Protein AF-A0A370GLG6-F1 (afdb_monomer_lite)

Organism: NCBI:txid254246

Foldseek 3Di:
DKKWKWKDFPPGDIGTDDIDPDPVVVVVVVLVVLVVCVVVVGWMKMFIDDPRHTDDIDGNPPNDPPDDDDPDDDDDDDDDDDDDDDDDDDDDPDDDDPPDDDPVDDPPDDDDDDDDD

Sequence (117 aa):
MKYAITKQYTRGPEASCAEFDDLNAARAYINEKLAEDFSLNIKITYRIYRTGEMVEQFNPGNPMTSSSGSQNEAGDSQGKEQTASFRPTPFNTTPRPPGTPPKWIIDQEEDEKGKNK

Secondary structure (DSSP, 8-state):
--EEEEEEETTSPEEEEEEES-HHHHHHHHHHHHHHHHHTT--EEEEEEETTEEEEEE-TT--------------------------PPPP--PPPPTT---TT-------------

Radius of gyration: 29.3 Å; chains: 1; bounding box: 37×58×82 Å

Structure (mmCIF, N/CA/C/O backbone):
data_AF-A0A370GLG6-F1
#
_entry.id   AF-A0A370GLG6-F1
#
loop_
_atom_site.group_PDB
_atom_site.id
_atom_site.type_symbol
_atom_site.label_atom_id
_atom_site.label_alt_id
_atom_site.label_comp_id
_atom_site.label_asym_id
_atom_site.label_entity_id
_atom_site.label_seq_id
_atom_site.pdbx_PDB_ins_code
_atom_site.Cartn_x
_atom_site.Cartn_y
_atom_site.Cartn_z
_atom_site.occupancy
_atom_site.B_iso_or_equiv
_atom_site.auth_seq_id
_atom_site.auth_comp_id
_atom_site.auth_asym_id
_atom_site.auth_atom_id
_atom_site.pdbx_PDB_model_num
ATOM 1 N N . MET A 1 1 ? 11.752 -5.685 -17.490 1.00 75.81 1 MET A N 1
ATOM 2 C CA . MET A 1 1 ? 11.896 -6.201 -16.105 1.00 75.81 1 MET A CA 1
ATOM 3 C C . MET A 1 1 ? 10.596 -5.897 -15.407 1.00 75.81 1 MET A C 1
ATOM 5 O O . MET A 1 1 ? 10.074 -4.827 -15.658 1.00 75.81 1 MET A O 1
ATOM 9 N N . LYS A 1 2 ? 10.065 -6.804 -14.588 1.00 88.12 2 LYS A N 1
ATOM 10 C CA . LYS A 1 2 ? 8.734 -6.610 -14.008 1.00 88.12 2 LYS A CA 1
ATOM 11 C C . LYS A 1 2 ? 8.807 -5.984 -12.621 1.00 88.12 2 LYS A C 1
ATOM 13 O O . LYS A 1 2 ? 9.624 -6.395 -11.794 1.00 88.12 2 LYS A O 1
ATOM 18 N N . TYR A 1 3 ? 7.936 -5.015 -12.397 1.00 91.88 3 TYR A N 1
ATOM 19 C CA . TYR A 1 3 ? 7.688 -4.343 -11.135 1.00 91.88 3 TYR A CA 1
ATOM 20 C C . TYR A 1 3 ? 6.319 -4.780 -10.631 1.00 91.88 3 TYR A C 1
ATOM 22 O O . TYR A 1 3 ? 5.309 -4.510 -11.277 1.00 91.88 3 TYR A O 1
ATOM 30 N N . ALA A 1 4 ? 6.287 -5.470 -9.498 1.00 93.31 4 ALA A N 1
ATOM 31 C CA . ALA A 1 4 ? 5.050 -5.885 -8.853 1.00 93.31 4 ALA A CA 1
ATOM 32 C C . ALA A 1 4 ? 4.643 -4.839 -7.818 1.00 93.31 4 ALA A C 1
ATOM 34 O O . ALA A 1 4 ? 5.461 -4.400 -7.014 1.00 93.31 4 ALA A O 1
ATOM 35 N N . ILE A 1 5 ? 3.377 -4.446 -7.831 1.00 93.62 5 ILE A N 1
ATOM 36 C CA . ILE A 1 5 ? 2.811 -3.507 -6.871 1.00 93.62 5 ILE A CA 1
ATOM 37 C C . ILE A 1 5 ? 1.936 -4.281 -5.908 1.00 93.62 5 ILE A C 1
ATOM 39 O O . ILE A 1 5 ? 1.043 -5.025 -6.325 1.00 93.62 5 ILE A O 1
ATOM 43 N N . THR A 1 6 ? 2.143 -4.051 -4.622 1.00 94.31 6 THR A N 1
ATOM 44 C CA . THR A 1 6 ? 1.266 -4.560 -3.577 1.00 94.31 6 THR A CA 1
ATOM 45 C C . THR A 1 6 ? 0.642 -3.412 -2.801 1.00 94.31 6 THR A C 1
ATOM 47 O O . THR A 1 6 ? 1.152 -2.287 -2.763 1.00 94.31 6 THR A O 1
ATOM 50 N N . LYS A 1 7 ? -0.518 -3.694 -2.217 1.00 93.25 7 LYS A N 1
ATOM 51 C CA . LYS A 1 7 ? -1.254 -2.777 -1.359 1.00 93.25 7 LYS A CA 1
ATOM 52 C C . LYS A 1 7 ? -1.526 -3.440 -0.022 1.00 93.25 7 LYS A C 1
ATOM 54 O O . LYS A 1 7 ? -1.889 -4.615 0.043 1.00 93.25 7 LYS A O 1
ATOM 59 N N . GLN A 1 8 ? -1.381 -2.666 1.041 1.00 92.62 8 GLN A N 1
ATOM 60 C CA . GLN A 1 8 ? -1.650 -3.104 2.398 1.00 92.62 8 GLN A CA 1
ATOM 61 C C . GLN A 1 8 ? -2.552 -2.088 3.095 1.00 92.62 8 GLN A C 1
ATOM 63 O O . GLN A 1 8 ? -2.217 -0.911 3.227 1.00 92.62 8 GLN A O 1
ATOM 68 N N . TYR A 1 9 ? -3.703 -2.558 3.569 1.00 89.69 9 TYR A N 1
ATOM 69 C CA . TYR A 1 9 ? -4.571 -1.788 4.457 1.00 89.69 9 TYR A CA 1
ATOM 70 C C . TYR A 1 9 ? -4.004 -1.810 5.882 1.00 89.69 9 TYR A C 1
ATOM 72 O O . TYR A 1 9 ? -3.345 -2.772 6.268 1.00 89.69 9 TYR A O 1
ATOM 80 N N . THR A 1 10 ? -4.319 -0.805 6.705 1.00 83.25 10 THR A N 1
ATOM 81 C CA . THR A 1 10 ? -3.793 -0.658 8.088 1.00 83.25 10 THR A CA 1
ATOM 82 C C . THR A 1 10 ? -3.871 -1.902 8.981 1.00 83.25 10 THR A C 1
ATOM 84 O O . THR A 1 10 ? -3.080 -2.029 9.912 1.00 83.25 10 THR A O 1
ATOM 87 N N . ARG A 1 11 ? -4.815 -2.815 8.733 1.00 80.44 11 ARG A N 1
ATOM 88 C CA . ARG A 1 11 ? -4.941 -4.100 9.444 1.00 80.44 11 ARG A CA 1
ATOM 89 C C . ARG A 1 11 ? -5.144 -5.291 8.501 1.00 80.44 11 ARG A C 1
ATOM 91 O O . ARG A 1 11 ? -5.670 -6.317 8.920 1.00 80.44 11 ARG A O 1
ATOM 98 N N . GLY A 1 12 ? -4.797 -5.130 7.226 1.00 84.81 12 GLY A N 1
ATOM 99 C CA . GLY A 1 12 ? -5.024 -6.133 6.190 1.00 84.81 12 GLY A CA 1
ATOM 100 C C . GLY A 1 12 ? -3.757 -6.902 5.813 1.00 84.81 12 GLY A C 1
ATOM 101 O O . GLY A 1 12 ? -2.646 -6.396 6.014 1.00 84.81 12 GLY A O 1
ATOM 102 N N . PRO A 1 13 ? -3.914 -8.106 5.234 1.00 88.06 13 PRO A N 1
ATOM 103 C CA . PRO A 1 13 ? -2.814 -8.768 4.552 1.00 88.06 13 PRO A CA 1
ATOM 104 C C . PRO A 1 13 ? -2.347 -7.916 3.367 1.00 88.06 13 PRO A C 1
ATOM 106 O O . PRO A 1 13 ? -3.113 -7.135 2.793 1.00 88.06 13 PRO A O 1
ATOM 109 N N . GLU A 1 14 ? -1.080 -8.072 3.009 1.00 89.56 14 GLU A N 1
ATOM 110 C CA . GLU A 1 14 ? -0.548 -7.495 1.783 1.00 89.56 14 GLU A CA 1
ATOM 111 C C . GLU A 1 14 ? -1.137 -8.235 0.575 1.00 89.56 14 GLU A C 1
ATOM 113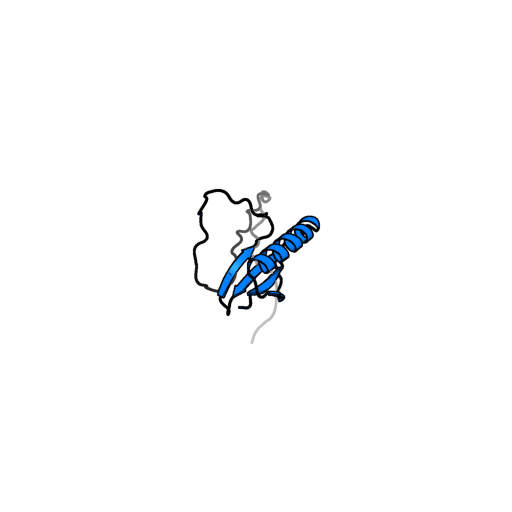 O O . GLU A 1 14 ? -1.091 -9.463 0.504 1.00 89.56 14 GLU A O 1
ATOM 118 N N . ALA A 1 15 ? -1.722 -7.484 -0.357 1.00 91.75 15 ALA A N 1
ATOM 119 C CA . ALA A 1 15 ? -2.339 -8.019 -1.562 1.00 91.75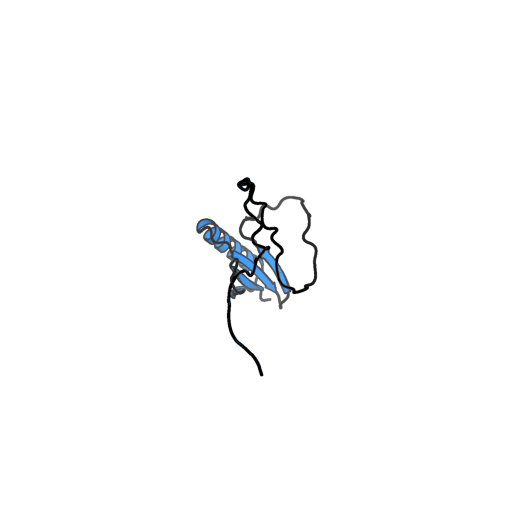 15 ALA A CA 1
ATOM 120 C C . ALA A 1 15 ? -1.628 -7.481 -2.804 1.00 91.75 15 ALA A C 1
ATOM 122 O O . ALA A 1 15 ? -1.402 -6.274 -2.921 1.00 91.75 15 ALA A O 1
ATOM 123 N N . SER A 1 16 ? -1.317 -8.359 -3.757 1.00 91.75 16 SER A N 1
ATOM 124 C CA . SER A 1 16 ? -0.854 -7.938 -5.078 1.00 91.75 16 SER A CA 1
ATOM 125 C C . SER A 1 16 ? -1.956 -7.159 -5.795 1.00 91.75 16 SER A C 1
ATOM 127 O O . SER A 1 16 ? -3.136 -7.508 -5.746 1.00 91.75 16 SER A O 1
ATOM 129 N N . CYS A 1 17 ? -1.571 -6.050 -6.418 1.00 89.69 17 CYS A N 1
ATOM 130 C CA . CYS A 1 17 ? -2.495 -5.133 -7.071 1.00 89.69 17 CYS A CA 1
ATOM 131 C C . CYS A 1 17 ? -2.309 -5.129 -8.588 1.00 89.69 17 CYS A C 1
ATOM 133 O O . CYS A 1 17 ? -3.290 -5.246 -9.315 1.00 89.69 17 CYS A O 1
ATOM 135 N N . ALA A 1 18 ? -1.074 -4.952 -9.059 1.00 92.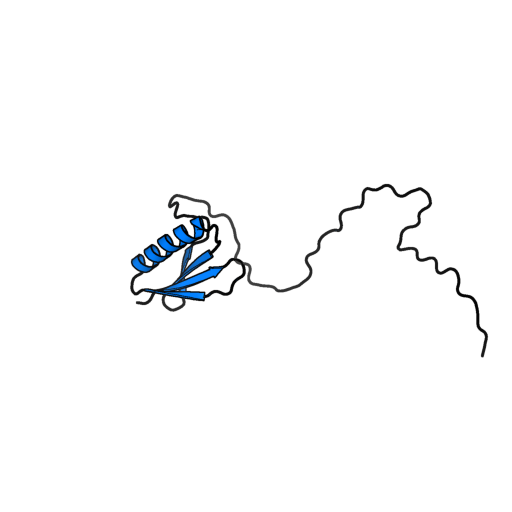00 18 ALA A N 1
ATOM 136 C CA . ALA A 1 18 ? -0.763 -4.802 -10.478 1.00 92.00 18 ALA A CA 1
ATOM 137 C C . ALA A 1 18 ? 0.718 -5.099 -10.753 1.00 92.00 18 ALA A C 1
ATOM 139 O O . ALA A 1 18 ? 1.542 -5.051 -9.840 1.00 92.00 18 ALA A O 1
ATOM 140 N N . GLU A 1 19 ? 1.056 -5.366 -12.012 1.00 93.25 19 GLU A N 1
ATOM 141 C CA . GLU A 1 19 ? 2.432 -5.535 -12.484 1.00 93.25 19 GLU A CA 1
ATOM 142 C C . GLU A 1 19 ? 2.700 -4.608 -13.671 1.00 93.25 19 GLU A C 1
ATOM 144 O O . GLU A 1 1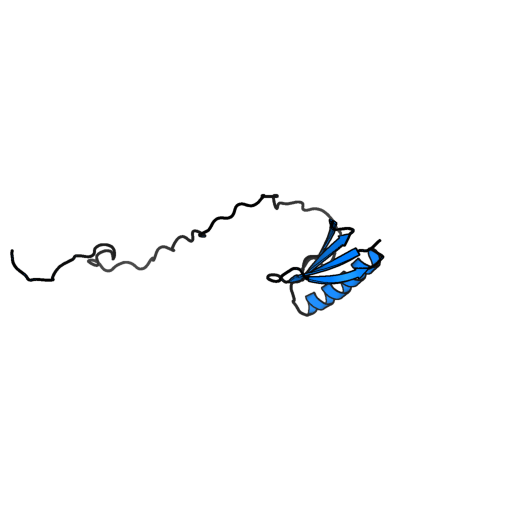9 ? 1.841 -4.439 -14.535 1.00 93.25 19 GLU A O 1
ATOM 149 N N . PHE A 1 20 ? 3.900 -4.033 -13.725 1.00 93.00 20 PHE A N 1
ATOM 150 C CA . PHE A 1 20 ? 4.326 -3.112 -14.779 1.00 93.00 20 PHE A CA 1
ATOM 151 C C . PHE A 1 20 ? 5.720 -3.471 -15.288 1.00 93.00 20 PHE A C 1
ATOM 153 O O . PHE A 1 20 ? 6.558 -3.961 -14.535 1.00 93.00 20 PHE A O 1
ATOM 160 N N . ASP A 1 21 ? 6.001 -3.182 -16.557 1.00 92.75 21 ASP A N 1
ATOM 161 C CA . ASP A 1 21 ? 7.337 -3.372 -17.142 1.00 92.75 21 ASP A CA 1
ATOM 162 C C . ASP A 1 21 ? 8.276 -2.175 -16.917 1.00 92.75 21 ASP A C 1
ATOM 164 O O . ASP A 1 21 ? 9.488 -2.284 -17.124 1.00 92.75 21 ASP A O 1
ATOM 168 N N . ASP A 1 22 ? 7.719 -1.043 -16.478 1.00 92.75 22 ASP A N 1
ATOM 169 C CA . ASP A 1 22 ? 8.430 0.205 -16.220 1.00 92.75 22 ASP A CA 1
ATOM 170 C C . ASP A 1 22 ? 8.099 0.763 -14.828 1.00 92.75 22 ASP A C 1
ATOM 172 O O . ASP A 1 22 ? 6.952 0.751 -14.371 1.00 92.75 22 ASP A O 1
ATOM 176 N N . LEU A 1 23 ? 9.126 1.288 -14.163 1.00 90.50 23 LEU A N 1
ATOM 177 C CA . LEU A 1 23 ? 9.033 1.866 -12.828 1.00 90.50 23 LEU A CA 1
ATOM 178 C C . LEU A 1 23 ? 8.261 3.186 -12.849 1.00 90.50 23 LEU A C 1
ATOM 180 O O . LEU A 1 23 ? 7.508 3.471 -11.918 1.00 90.50 23 LEU A O 1
ATOM 184 N N . ASN A 1 24 ? 8.418 3.989 -13.905 1.00 91.81 24 ASN A N 1
ATOM 185 C CA . ASN A 1 24 ? 7.711 5.263 -14.003 1.00 91.81 24 ASN A CA 1
ATOM 186 C C . ASN A 1 24 ? 6.200 5.049 -14.177 1.00 91.81 24 ASN A C 1
ATOM 188 O O . ASN A 1 24 ? 5.405 5.707 -13.507 1.00 91.81 24 ASN A O 1
ATOM 192 N N . ALA A 1 25 ? 5.809 4.068 -14.996 1.00 91.81 25 ALA A N 1
ATOM 193 C CA . ALA A 1 25 ? 4.414 3.644 -15.116 1.00 91.81 25 ALA A CA 1
ATOM 194 C C . ALA A 1 25 ? 3.838 3.157 -13.771 1.00 91.81 25 ALA A C 1
ATOM 196 O O . ALA A 1 25 ? 2.750 3.581 -13.380 1.00 91.81 25 ALA A O 1
ATOM 197 N N . ALA A 1 26 ? 4.593 2.342 -13.022 1.00 91.88 26 ALA A N 1
ATOM 198 C CA . ALA A 1 26 ? 4.185 1.875 -11.695 1.00 91.88 26 ALA A CA 1
ATOM 199 C C . ALA A 1 26 ? 3.981 3.031 -10.696 1.00 91.88 26 ALA A C 1
ATOM 201 O O . ALA A 1 26 ? 2.993 3.054 -9.960 1.00 91.88 26 ALA A O 1
ATOM 202 N N . ARG A 1 27 ? 4.887 4.017 -10.692 1.00 92.56 27 ARG A N 1
ATOM 203 C CA . ARG A 1 27 ? 4.773 5.219 -9.850 1.00 92.56 27 ARG A CA 1
ATOM 204 C C . ARG A 1 27 ? 3.557 6.063 -10.203 1.00 92.56 27 ARG A C 1
ATOM 206 O O . ARG A 1 27 ? 2.838 6.486 -9.303 1.00 92.56 27 ARG A O 1
ATOM 213 N N . ALA A 1 28 ? 3.327 6.305 -11.494 1.00 92.62 28 ALA A N 1
ATOM 214 C CA . ALA A 1 28 ? 2.172 7.068 -11.959 1.00 92.62 28 ALA A CA 1
ATOM 215 C C . ALA A 1 28 ? 0.859 6.414 -11.502 1.00 92.62 28 ALA A C 1
ATOM 217 O O . ALA A 1 28 ? 0.002 7.096 -10.945 1.00 92.62 28 ALA A O 1
ATOM 218 N N . TYR A 1 29 ? 0.762 5.087 -11.636 1.00 93.12 29 TYR A N 1
ATOM 219 C CA . TYR A 1 29 ? -0.387 4.313 -11.168 1.00 93.12 29 TYR A CA 1
ATOM 220 C C . TYR A 1 29 ? -0.615 4.439 -9.653 1.00 93.12 29 TYR A C 1
ATOM 222 O O . TYR A 1 29 ? -1.740 4.675 -9.211 1.00 93.12 29 TYR A O 1
ATOM 230 N N . ILE A 1 30 ? 0.443 4.314 -8.841 1.00 92.69 30 ILE A N 1
ATOM 231 C CA . ILE A 1 30 ? 0.321 4.462 -7.382 1.00 92.69 30 ILE A CA 1
ATOM 232 C C . ILE A 1 30 ? -0.111 5.878 -7.017 1.00 92.69 30 ILE A C 1
ATOM 234 O O . ILE A 1 30 ? -0.979 6.028 -6.168 1.00 92.69 30 ILE A O 1
ATOM 238 N N . ASN A 1 31 ? 0.453 6.908 -7.649 1.00 91.06 31 ASN A N 1
ATOM 239 C CA . ASN A 1 31 ? 0.094 8.296 -7.357 1.00 91.06 31 ASN A CA 1
ATOM 240 C C . ASN A 1 31 ? -1.384 8.586 -7.647 1.00 91.06 31 ASN A C 1
ATOM 242 O O . ASN A 1 31 ? -2.044 9.237 -6.838 1.00 91.06 31 ASN A O 1
ATOM 246 N N . GLU A 1 32 ? -1.914 8.070 -8.757 1.00 91.94 32 GLU A N 1
ATOM 247 C CA . GLU A 1 32 ? -3.338 8.174 -9.090 1.00 91.94 32 GLU A CA 1
ATOM 248 C C . GLU A 1 32 ? -4.205 7.482 -8.028 1.00 91.94 32 GLU A C 1
ATOM 250 O O . GLU A 1 32 ? -5.110 8.096 -7.459 1.00 91.94 32 GLU A O 1
ATOM 255 N N . LYS A 1 33 ? -3.872 6.234 -7.674 1.00 91.50 33 LYS A N 1
ATOM 256 C CA . LYS A 1 33 ? -4.632 5.467 -6.676 1.00 91.50 33 LYS A CA 1
ATOM 257 C C . LYS A 1 33 ? -4.544 6.054 -5.275 1.00 91.50 33 LYS A C 1
ATOM 259 O O . LYS A 1 33 ? -5.543 6.104 -4.568 1.00 91.50 33 LYS A O 1
ATOM 264 N N . LEU A 1 34 ? -3.380 6.558 -4.885 1.00 89.69 34 LEU A N 1
ATOM 265 C CA . LEU A 1 34 ? -3.176 7.189 -3.586 1.00 89.69 34 LEU A CA 1
ATOM 266 C C . LEU A 1 34 ? -3.988 8.489 -3.482 1.00 89.69 34 LEU A C 1
ATOM 268 O O . LEU A 1 34 ? -4.561 8.753 -2.429 1.00 89.69 34 LEU A O 1
ATOM 272 N N . ALA A 1 35 ? -4.107 9.265 -4.566 1.00 88.94 35 ALA A N 1
ATOM 273 C CA . ALA A 1 35 ? -4.967 10.450 -4.604 1.00 88.94 35 ALA A CA 1
ATOM 274 C C . ALA A 1 35 ? -6.465 10.101 -4.485 1.00 88.94 35 ALA A C 1
ATOM 276 O O . ALA A 1 35 ? -7.200 10.768 -3.744 1.00 88.94 35 ALA A O 1
ATOM 277 N N . GLU A 1 36 ? -6.916 9.039 -5.161 1.00 90.62 36 GLU A N 1
ATOM 278 C CA . GLU A 1 36 ? -8.279 8.505 -5.013 1.00 90.62 36 GLU A CA 1
ATOM 279 C C . GLU A 1 36 ? -8.542 8.043 -3.570 1.00 90.62 36 GLU A C 1
ATOM 281 O O . GLU A 1 36 ? -9.512 8.467 -2.939 1.00 90.62 36 GLU A O 1
ATOM 286 N N . ASP A 1 37 ? -7.645 7.232 -3.010 1.00 90.31 37 ASP A N 1
ATOM 287 C CA . ASP A 1 37 ? -7.778 6.678 -1.661 1.00 90.31 37 ASP A CA 1
ATOM 288 C C . ASP A 1 37 ? -7.720 7.763 -0.581 1.00 90.31 37 ASP A C 1
ATOM 290 O O . ASP A 1 37 ? -8.462 7.703 0.403 1.00 90.31 37 ASP A O 1
ATOM 294 N N . PHE A 1 38 ? -6.883 8.787 -0.773 1.00 87.75 38 PHE A N 1
ATOM 295 C CA . PHE A 1 38 ? -6.830 9.953 0.105 1.00 87.75 38 PHE A CA 1
ATOM 296 C C . PHE A 1 38 ? -8.162 10.708 0.105 1.00 87.75 38 PHE A C 1
ATOM 298 O O . PHE A 1 38 ? -8.655 11.080 1.170 1.00 87.75 38 PHE A O 1
ATOM 305 N N . SER A 1 39 ? -8.785 10.863 -1.068 1.00 88.31 39 SER A N 1
ATOM 306 C CA . SER A 1 39 ? -10.113 11.481 -1.198 1.00 88.31 39 SER A CA 1
ATOM 307 C C . SER A 1 39 ? -11.198 10.671 -0.480 1.00 88.31 39 SER A C 1
ATOM 309 O O . SER A 1 39 ? -12.137 11.240 0.076 1.00 88.31 39 SER A O 1
ATOM 311 N N . LEU A 1 40 ? -11.044 9.346 -0.434 1.00 89.69 40 LEU A N 1
ATOM 312 C CA . LEU A 1 40 ? -11.919 8.429 0.302 1.00 89.69 40 LEU A CA 1
ATOM 313 C C . LEU A 1 40 ? -11.527 8.266 1.784 1.00 89.69 40 LEU A C 1
ATOM 315 O O . LEU A 1 40 ? -12.176 7.516 2.515 1.00 89.69 40 LEU A O 1
ATOM 319 N N . ASN A 1 41 ? -10.482 8.964 2.241 1.00 87.19 41 ASN A N 1
ATOM 320 C CA . ASN A 1 41 ? -9.915 8.872 3.587 1.00 87.19 41 ASN A CA 1
ATOM 321 C C . ASN A 1 41 ? -9.504 7.435 3.983 1.00 87.19 41 ASN A C 1
ATOM 323 O O . ASN A 1 41 ? -9.558 7.042 5.155 1.00 87.19 41 ASN A O 1
ATOM 327 N N . ILE A 1 42 ? -9.096 6.633 2.994 1.00 88.06 42 ILE A N 1
ATOM 328 C CA . ILE A 1 42 ? -8.660 5.249 3.169 1.00 88.06 42 ILE A CA 1
ATOM 329 C C . ILE A 1 42 ? -7.143 5.232 3.360 1.00 88.06 42 ILE A C 1
ATOM 331 O O . ILE A 1 42 ? -6.369 5.726 2.545 1.00 88.06 42 ILE A O 1
ATOM 335 N N . LYS A 1 43 ? -6.694 4.621 4.457 1.00 89.19 43 LYS A N 1
ATOM 336 C CA . LYS A 1 43 ? -5.267 4.473 4.761 1.00 89.19 43 LYS A CA 1
ATOM 337 C C . LYS A 1 43 ? -4.726 3.185 4.145 1.00 89.19 43 LYS A C 1
ATOM 339 O O . LYS A 1 43 ? -4.863 2.113 4.745 1.00 89.19 43 LYS A O 1
ATOM 344 N N . ILE A 1 44 ? -4.113 3.310 2.970 1.00 90.50 44 ILE A N 1
ATOM 345 C CA . ILE A 1 44 ? -3.426 2.225 2.260 1.00 90.50 44 ILE A CA 1
ATOM 346 C C . ILE A 1 44 ? -1.950 2.578 2.087 1.00 90.50 44 ILE A C 1
ATOM 348 O O . ILE A 1 44 ? -1.608 3.700 1.721 1.00 90.50 44 ILE A O 1
ATOM 352 N N . THR A 1 45 ? -1.089 1.596 2.335 1.00 91.56 45 THR A N 1
ATOM 353 C CA . THR A 1 45 ? 0.332 1.641 1.991 1.00 91.56 45 THR A CA 1
ATOM 354 C C . THR A 1 45 ? 0.544 0.865 0.698 1.00 91.56 45 THR A C 1
ATOM 356 O O . THR A 1 45 ? 0.162 -0.304 0.611 1.00 91.56 45 THR A O 1
ATOM 359 N N . TYR A 1 46 ? 1.167 1.499 -0.291 1.00 93.31 46 TYR A N 1
ATOM 360 C CA . TYR A 1 46 ? 1.561 0.858 -1.545 1.00 93.31 46 TYR A CA 1
ATOM 361 C C . TYR A 1 46 ? 3.058 0.544 -1.522 1.00 93.31 46 TYR A C 1
ATOM 363 O O . TYR A 1 46 ? 3.853 1.347 -1.029 1.00 93.31 46 TYR A O 1
ATOM 371 N N . ARG A 1 47 ? 3.457 -0.611 -2.057 1.00 93.44 47 ARG A N 1
ATOM 372 C CA . ARG A 1 47 ? 4.866 -1.018 -2.186 1.00 93.44 47 ARG A CA 1
ATOM 373 C C . ARG A 1 47 ? 5.151 -1.491 -3.604 1.00 93.44 47 ARG A C 1
ATOM 375 O O . ARG A 1 47 ? 4.328 -2.179 -4.203 1.00 93.44 47 ARG A O 1
ATOM 382 N N . ILE A 1 48 ? 6.318 -1.129 -4.128 1.00 94.50 48 ILE A N 1
ATOM 383 C CA . ILE A 1 48 ? 6.838 -1.619 -5.407 1.00 94.50 48 ILE A CA 1
ATOM 384 C C . ILE A 1 48 ? 7.937 -2.638 -5.119 1.00 94.50 48 ILE A C 1
ATOM 386 O O . ILE A 1 48 ? 8.896 -2.331 -4.412 1.00 94.50 48 ILE A O 1
ATOM 390 N N . TYR A 1 49 ? 7.835 -3.811 -5.730 1.00 93.56 49 TYR A N 1
ATOM 391 C CA . TYR A 1 49 ? 8.830 -4.874 -5.694 1.00 93.56 49 TYR A CA 1
ATOM 392 C C . TYR A 1 49 ? 9.432 -5.104 -7.077 1.00 93.56 49 TYR A C 1
ATOM 394 O O . TYR A 1 49 ? 8.727 -5.096 -8.086 1.00 93.56 49 TYR A O 1
ATOM 402 N N . ARG A 1 50 ? 10.734 -5.377 -7.130 1.00 92.88 50 ARG A N 1
ATOM 403 C CA . ARG A 1 50 ? 11.460 -5.799 -8.334 1.00 92.88 50 ARG A CA 1
ATOM 404 C C . ARG A 1 50 ? 12.231 -7.067 -7.998 1.00 92.88 50 ARG A C 1
ATOM 406 O O . ARG A 1 50 ? 13.094 -7.047 -7.133 1.00 92.88 50 ARG A O 1
ATOM 413 N N . THR A 1 51 ? 11.914 -8.172 -8.671 1.00 88.06 51 THR A N 1
ATOM 414 C CA . THR A 1 51 ? 12.586 -9.471 -8.448 1.00 88.06 51 THR A CA 1
ATOM 415 C C . THR A 1 51 ? 12.575 -9.911 -6.969 1.00 88.06 51 THR A C 1
ATOM 417 O O . THR A 1 51 ? 13.517 -10.523 -6.485 1.00 88.06 51 THR A O 1
ATOM 420 N N . GLY A 1 52 ? 11.508 -9.585 -6.232 1.00 83.31 52 GLY A N 1
ATOM 421 C CA . GLY A 1 52 ? 11.367 -9.923 -4.810 1.00 83.31 52 GLY A CA 1
ATOM 422 C C . GLY A 1 52 ? 11.980 -8.916 -3.830 1.00 83.31 52 GLY A C 1
ATOM 423 O O . GLY A 1 52 ? 11.726 -9.024 -2.635 1.00 83.31 52 GLY A O 1
ATOM 424 N N . GLU A 1 53 ? 12.708 -7.905 -4.305 1.00 88.62 53 GLU A N 1
ATOM 425 C CA . GLU A 1 53 ? 13.231 -6.827 -3.461 1.00 88.62 53 GLU A CA 1
ATOM 426 C C . GLU A 1 53 ? 12.297 -5.615 -3.474 1.00 88.62 53 GLU A C 1
ATOM 428 O O . GLU A 1 53 ? 11.820 -5.200 -4.533 1.00 88.62 53 GLU A O 1
ATOM 433 N N . MET A 1 54 ? 12.033 -5.035 -2.299 1.00 90.50 54 MET A N 1
ATOM 434 C CA . MET A 1 54 ? 11.256 -3.800 -2.187 1.00 90.50 54 MET A CA 1
ATOM 435 C C . MET A 1 54 ? 12.087 -2.628 -2.711 1.00 90.50 54 MET A C 1
ATOM 437 O O . MET A 1 54 ? 13.154 -2.325 -2.184 1.00 90.50 54 MET A O 1
ATOM 441 N N . VAL A 1 55 ? 11.573 -1.955 -3.735 1.00 91.50 55 VAL A N 1
ATOM 442 C CA . VAL A 1 55 ? 12.207 -0.786 -4.351 1.00 91.50 55 VAL A CA 1
ATOM 443 C C . VAL A 1 55 ? 11.744 0.497 -3.674 1.00 91.50 55 VAL A C 1
ATOM 445 O O . VAL A 1 55 ? 12.553 1.376 -3.393 1.00 91.50 55 VAL A O 1
ATOM 448 N N . GLU A 1 56 ? 10.437 0.624 -3.434 1.00 89.50 56 GLU A N 1
ATOM 449 C CA . GLU A 1 56 ? 9.844 1.870 -2.950 1.00 89.50 56 GLU A CA 1
ATOM 450 C C . GLU A 1 56 ? 8.554 1.612 -2.169 1.00 89.50 56 GLU A C 1
ATOM 452 O O . GLU A 1 56 ? 7.794 0.693 -2.486 1.00 89.50 56 GLU A O 1
ATOM 457 N N . GLN A 1 57 ? 8.304 2.442 -1.156 1.00 89.94 57 GLN A N 1
ATOM 458 C CA . GLN A 1 57 ? 7.114 2.392 -0.312 1.00 89.94 57 GLN A CA 1
ATOM 459 C C . GLN A 1 57 ? 6.442 3.766 -0.266 1.00 89.94 57 GLN A C 1
ATOM 461 O O . GLN A 1 57 ? 7.095 4.781 -0.030 1.00 89.94 57 GLN A O 1
ATOM 466 N N . PHE A 1 58 ? 5.118 3.771 -0.394 1.00 89.25 58 PHE A N 1
ATOM 467 C CA . PHE A 1 58 ? 4.267 4.955 -0.346 1.00 89.25 58 PHE A CA 1
ATOM 468 C C . PHE A 1 58 ? 3.288 4.823 0.819 1.00 89.25 58 PHE A C 1
ATOM 470 O O . PHE A 1 58 ? 2.506 3.874 0.878 1.00 89.25 58 PHE A O 1
ATOM 477 N N . ASN A 1 59 ? 3.342 5.765 1.762 1.00 84.38 59 ASN A N 1
ATOM 478 C CA . ASN A 1 59 ? 2.495 5.761 2.954 1.00 84.38 59 ASN A CA 1
ATOM 479 C C . ASN A 1 59 ? 1.310 6.728 2.811 1.00 84.38 59 ASN A C 1
ATOM 481 O O . ASN A 1 59 ? 1.459 7.797 2.211 1.00 84.38 59 ASN A O 1
ATOM 485 N N . PRO A 1 60 ? 0.157 6.405 3.423 1.00 73.50 60 PRO A N 1
ATOM 486 C CA . PRO A 1 60 ? -0.996 7.290 3.414 1.00 73.50 60 PRO A CA 1
ATOM 487 C C . PRO A 1 60 ? -0.680 8.534 4.256 1.00 73.50 60 PRO A C 1
ATOM 489 O O . PRO A 1 60 ? -0.487 8.434 5.467 1.00 73.50 60 PRO A O 1
ATOM 492 N N . GLY A 1 61 ? -0.609 9.701 3.612 1.00 65.00 61 GLY A N 1
ATOM 493 C CA . GLY A 1 61 ? -0.381 10.991 4.279 1.00 65.00 61 GLY A CA 1
ATOM 494 C C . GLY A 1 61 ? 0.930 11.702 3.939 1.00 65.00 61 GLY A C 1
ATOM 495 O O . GLY A 1 61 ? 1.132 12.812 4.418 1.00 65.00 61 GLY A O 1
ATOM 496 N N . ASN A 1 62 ? 1.786 11.126 3.092 1.00 55.19 62 ASN A N 1
ATOM 497 C CA . ASN A 1 62 ? 2.894 11.867 2.486 1.00 55.19 62 ASN A CA 1
ATOM 498 C C . ASN A 1 62 ? 2.677 11.959 0.967 1.00 55.19 62 ASN A C 1
ATOM 500 O O . ASN A 1 62 ? 3.250 11.157 0.225 1.00 55.19 62 ASN A O 1
ATOM 504 N N . PRO A 1 63 ? 1.811 12.873 0.485 1.00 51.38 63 PRO A N 1
ATOM 505 C CA . PRO A 1 63 ? 1.724 13.175 -0.936 1.00 51.38 63 PRO A CA 1
ATOM 506 C C . PRO A 1 63 ? 3.021 13.872 -1.357 1.00 51.38 63 PRO A C 1
ATOM 508 O O . PRO A 1 63 ? 3.115 15.090 -1.318 1.00 51.38 63 PRO A O 1
ATOM 511 N N . MET A 1 64 ? 4.038 13.071 -1.679 1.00 53.38 64 MET A N 1
ATOM 512 C CA . MET A 1 64 ? 5.264 13.416 -2.402 1.00 53.38 64 MET A CA 1
ATOM 513 C C . MET A 1 64 ? 5.727 14.881 -2.256 1.00 53.38 64 MET A C 1
ATOM 515 O O . MET A 1 64 ? 5.903 15.588 -3.244 1.00 53.38 64 MET A O 1
ATOM 519 N N . THR A 1 65 ? 5.959 15.357 -1.027 1.00 43.75 65 THR A N 1
ATOM 520 C CA . THR A 1 65 ? 6.707 16.603 -0.818 1.00 43.75 65 THR A CA 1
ATOM 521 C C . THR A 1 65 ? 8.189 16.260 -0.820 1.00 43.75 65 THR A C 1
ATOM 523 O O . THR A 1 65 ? 8.796 15.968 0.212 1.00 43.75 65 THR A O 1
ATOM 526 N N . SER A 1 66 ? 8.778 16.249 -2.008 1.00 51.88 66 SER A N 1
ATOM 527 C CA . SER A 1 66 ? 10.226 16.199 -2.174 1.00 51.88 66 SER A CA 1
ATOM 528 C C . SER A 1 66 ? 10.844 17.517 -1.699 1.00 51.88 66 SER A C 1
ATOM 530 O O . SER A 1 66 ? 11.001 18.431 -2.500 1.00 51.88 66 SER A O 1
ATOM 532 N N . SER A 1 67 ? 11.218 17.619 -0.420 1.00 41.19 67 SER A N 1
ATOM 533 C CA . SER A 1 67 ? 12.329 18.477 0.024 1.00 41.19 67 SER A CA 1
ATOM 534 C C . SER A 1 67 ? 12.706 18.240 1.491 1.00 41.19 67 SER A C 1
ATOM 536 O O . SER A 1 67 ? 11.926 18.516 2.397 1.00 41.19 67 SER A O 1
ATOM 538 N N . SER A 1 68 ? 13.961 17.810 1.670 1.00 42.16 68 SER A N 1
ATOM 539 C CA . SER A 1 68 ? 14.855 18.034 2.819 1.00 42.16 68 SER A CA 1
ATOM 540 C C . SER A 1 68 ? 14.446 17.539 4.215 1.00 42.16 68 SER A C 1
ATOM 542 O O . SER A 1 68 ? 13.679 18.178 4.920 1.00 42.16 68 SER A O 1
ATOM 544 N N . GLY A 1 69 ? 15.149 16.488 4.655 1.00 45.75 69 GLY A N 1
ATOM 545 C CA . GLY A 1 69 ? 15.749 16.412 5.990 1.00 45.75 69 GLY A CA 1
ATOM 546 C C . GLY A 1 69 ? 14.801 16.259 7.174 1.00 45.75 69 GLY A C 1
ATOM 547 O O . GLY A 1 69 ? 14.390 17.244 7.770 1.00 45.75 69 GLY A O 1
ATOM 548 N N . SER A 1 70 ? 14.580 15.017 7.598 1.00 37.06 70 SER A N 1
ATOM 549 C CA . SER A 1 70 ? 14.506 14.633 9.016 1.00 37.06 70 SER A CA 1
ATOM 550 C C . SER A 1 70 ? 14.578 13.116 9.096 1.00 37.06 70 SER A C 1
ATOM 552 O O . SER A 1 70 ? 13.582 12.403 9.156 1.00 37.06 70 SER A O 1
ATOM 554 N N . GLN A 1 71 ? 15.811 12.629 9.039 1.00 41.94 71 GLN A N 1
ATOM 555 C CA . GLN A 1 71 ? 16.171 11.345 9.602 1.00 41.94 71 GLN A CA 1
ATOM 556 C C . GLN A 1 71 ? 15.991 11.487 11.115 1.00 41.94 71 GLN A C 1
ATOM 558 O O . GLN A 1 71 ? 16.824 12.099 11.768 1.00 41.94 71 GLN A O 1
ATOM 563 N N . ASN A 1 72 ? 14.874 10.995 11.645 1.00 43.06 72 ASN A N 1
ATOM 564 C CA . ASN A 1 72 ? 14.765 10.632 13.049 1.00 43.06 72 ASN A CA 1
ATOM 565 C C . ASN A 1 72 ? 13.926 9.357 13.165 1.00 43.06 72 ASN A C 1
ATOM 567 O O . ASN A 1 72 ? 12.712 9.359 12.998 1.00 43.06 72 ASN A O 1
ATOM 571 N N . GLU A 1 73 ? 14.678 8.286 13.409 1.00 46.53 73 GLU A N 1
ATOM 572 C CA . GLU A 1 73 ? 14.361 7.181 14.309 1.00 46.53 73 GLU A CA 1
ATOM 573 C C . GLU A 1 73 ? 13.121 6.330 14.010 1.00 46.53 73 GLU A C 1
ATOM 575 O O . GLU A 1 73 ? 12.008 6.596 14.448 1.00 46.53 73 GLU A O 1
ATOM 580 N N . ALA A 1 74 ? 13.376 5.165 13.420 1.00 39.28 74 ALA A N 1
ATOM 581 C CA . ALA A 1 74 ? 12.799 3.936 13.947 1.00 39.28 74 ALA A CA 1
ATOM 582 C C . ALA A 1 74 ? 13.844 2.836 13.778 1.00 39.28 74 ALA A C 1
ATOM 584 O O . ALA A 1 74 ? 14.123 2.385 12.668 1.00 39.28 74 ALA A O 1
ATOM 585 N N . GLY A 1 75 ? 14.488 2.501 14.895 1.00 37.78 75 GLY A N 1
ATOM 586 C CA . GLY A 1 75 ? 15.486 1.454 14.970 1.00 37.78 75 GLY A CA 1
ATOM 587 C C . GLY A 1 75 ? 14.922 0.133 14.469 1.00 37.78 75 GLY A C 1
ATOM 588 O O . GLY A 1 75 ? 13.861 -0.319 14.901 1.00 37.78 75 GLY A O 1
ATOM 589 N N . ASP A 1 76 ? 15.691 -0.484 13.584 1.00 38.56 76 ASP A N 1
ATOM 590 C CA . ASP A 1 76 ? 15.689 -1.920 13.384 1.00 38.56 76 ASP A CA 1
ATOM 591 C C . ASP A 1 76 ? 15.791 -2.591 14.762 1.00 38.56 76 ASP A C 1
ATOM 593 O O . ASP A 1 76 ? 16.796 -2.490 15.465 1.00 38.56 76 ASP A O 1
ATOM 597 N N . SER A 1 77 ? 14.688 -3.181 15.210 1.00 49.38 77 SER A N 1
ATOM 598 C CA . SER A 1 77 ? 14.668 -4.056 16.378 1.00 49.38 77 SER A CA 1
ATOM 599 C C . SER A 1 77 ? 13.973 -5.342 15.971 1.00 49.38 77 SER A C 1
ATOM 601 O O . SER A 1 77 ? 12.765 -5.535 16.101 1.00 49.38 77 SER A O 1
ATOM 603 N N . GLN A 1 78 ? 14.818 -6.196 15.406 1.00 45.22 78 GLN A N 1
ATOM 604 C CA . GLN A 1 78 ? 14.739 -7.644 15.363 1.00 45.22 78 GLN A CA 1
ATOM 605 C C . GLN A 1 78 ? 13.844 -8.211 16.480 1.00 45.22 78 GLN A C 1
ATOM 607 O O . GLN A 1 78 ? 14.024 -7.925 17.666 1.00 45.22 78 GLN A O 1
ATOM 612 N N . GLY A 1 79 ? 12.850 -8.994 16.065 1.00 53.66 79 GLY A N 1
ATOM 613 C CA . GLY A 1 79 ? 11.728 -9.403 16.895 1.00 53.66 79 GLY A CA 1
ATOM 614 C C . GLY A 1 79 ? 12.097 -10.097 18.206 1.00 53.66 79 GLY A C 1
ATOM 615 O O . GLY A 1 79 ? 13.002 -10.929 18.273 1.00 53.66 79 GLY A O 1
ATOM 616 N N . LYS A 1 80 ? 11.287 -9.813 19.227 1.00 43.97 80 LYS A N 1
ATOM 617 C CA . LYS A 1 80 ? 10.951 -10.761 20.288 1.00 43.97 80 LYS A CA 1
ATOM 618 C C . LYS A 1 80 ? 9.466 -10.650 20.602 1.00 43.97 80 LYS A C 1
ATOM 620 O O . LYS A 1 80 ? 8.973 -9.610 21.027 1.00 43.97 80 LYS A O 1
ATOM 625 N N . GLU A 1 81 ? 8.764 -11.747 20.371 1.00 57.78 81 GLU A N 1
ATOM 626 C CA . GLU A 1 81 ? 7.464 -12.026 20.962 1.00 57.78 81 GLU A CA 1
ATOM 627 C C . GLU A 1 81 ? 7.598 -12.018 22.495 1.00 57.78 81 GLU A C 1
ATOM 629 O O . GLU A 1 81 ? 8.556 -12.590 23.012 1.00 57.78 81 GLU A O 1
ATOM 634 N N . GLN A 1 82 ? 6.657 -11.385 23.208 1.00 58.94 82 GLN A N 1
ATOM 635 C CA . GLN A 1 82 ? 6.001 -11.900 24.425 1.00 58.94 82 GLN A CA 1
ATOM 636 C C . GLN A 1 82 ? 5.041 -10.851 25.028 1.00 58.94 82 GLN A C 1
ATOM 638 O O . GLN A 1 82 ? 5.449 -9.811 25.525 1.00 58.94 82 GLN A O 1
ATOM 643 N N . THR A 1 83 ? 3.744 -11.159 24.916 1.00 60.47 83 THR A N 1
ATOM 644 C CA . THR A 1 83 ? 2.675 -11.129 25.940 1.00 60.47 83 THR A CA 1
ATOM 645 C C . THR A 1 83 ? 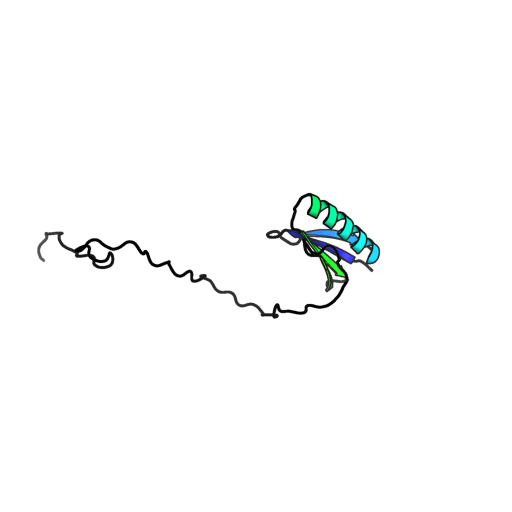2.618 -10.038 27.030 1.00 60.47 83 THR A C 1
ATOM 647 O O . THR A 1 83 ? 3.600 -9.722 27.683 1.00 60.47 83 THR A O 1
ATOM 650 N N . ALA A 1 84 ? 1.374 -9.642 27.348 1.00 63.66 84 ALA A N 1
ATOM 651 C CA . ALA A 1 84 ? 0.911 -8.840 28.491 1.00 63.66 84 ALA A CA 1
ATOM 652 C C . ALA A 1 84 ? 1.471 -7.408 28.597 1.00 63.66 84 ALA A C 1
ATOM 654 O O . ALA A 1 84 ? 2.448 -7.121 29.282 1.00 63.66 84 ALA A O 1
ATOM 655 N N . SER A 1 85 ? 0.747 -6.465 27.984 1.00 74.88 85 SER A N 1
ATOM 656 C CA . SER A 1 85 ? 0.990 -5.033 28.162 1.00 74.88 85 SER A CA 1
ATOM 657 C C . SER A 1 85 ? 0.575 -4.603 29.575 1.00 74.88 85 SER A C 1
ATOM 659 O O . SER A 1 85 ? -0.611 -4.604 29.910 1.00 74.88 85 SER A O 1
ATOM 661 N N . PHE A 1 86 ? 1.550 -4.219 30.399 1.00 75.50 86 PHE A N 1
ATOM 662 C CA . PHE A 1 86 ? 1.321 -3.662 31.731 1.00 75.50 86 PHE A CA 1
ATOM 663 C C . PHE A 1 86 ? 0.619 -2.305 31.616 1.00 75.50 86 PHE A C 1
ATOM 665 O O . PHE A 1 86 ? 1.153 -1.357 31.040 1.00 75.50 86 PHE A O 1
ATOM 672 N N . ARG A 1 87 ? -0.599 -2.213 32.151 1.00 77.00 87 ARG A N 1
ATOM 673 C CA . ARG A 1 87 ? -1.347 -0.958 32.264 1.00 77.00 87 ARG A CA 1
ATOM 674 C C . ARG A 1 87 ? -1.558 -0.714 33.754 1.00 77.00 87 ARG A C 1
ATOM 676 O O . ARG A 1 87 ? -2.342 -1.451 34.350 1.00 77.00 87 ARG A O 1
ATOM 683 N N . PRO A 1 88 ? -0.850 0.240 34.380 1.00 76.31 88 PRO A N 1
ATOM 684 C CA . PRO A 1 88 ? -1.046 0.503 35.795 1.00 76.31 88 PRO A CA 1
ATOM 685 C C . PRO A 1 88 ? -2.495 0.931 36.015 1.00 76.31 88 PRO A C 1
ATOM 687 O O . PRO A 1 88 ? -3.001 1.827 35.336 1.00 76.31 88 PRO A O 1
ATOM 690 N N . THR A 1 89 ? -3.177 0.263 36.942 1.00 75.56 89 THR A N 1
ATOM 691 C CA . THR A 1 89 ? -4.524 0.656 37.342 1.00 75.56 89 THR A CA 1
ATOM 692 C C . THR A 1 89 ? -4.430 2.040 37.985 1.00 75.56 89 THR A C 1
ATOM 694 O O . THR A 1 89 ? -3.687 2.194 38.957 1.00 75.56 89 THR A O 1
ATOM 697 N N . PRO A 1 90 ? -5.132 3.061 37.467 1.00 79.25 90 PRO A N 1
ATOM 698 C CA . PRO A 1 90 ? -5.112 4.381 38.077 1.00 79.25 90 PRO A CA 1
ATOM 699 C C . PRO A 1 90 ? -5.635 4.294 39.514 1.00 79.25 90 PRO A C 1
ATOM 701 O O . PRO A 1 90 ? -6.602 3.582 39.798 1.00 79.25 90 PRO A O 1
ATOM 704 N N . PHE A 1 91 ? -4.982 5.010 40.430 1.00 72.62 91 PHE A N 1
ATOM 705 C CA . PHE A 1 91 ? -5.411 5.070 41.823 1.00 72.62 91 PHE A CA 1
ATOM 706 C C . PHE A 1 91 ? -6.814 5.681 41.904 1.00 72.62 91 PHE A C 1
ATOM 708 O O . PHE A 1 91 ? -7.053 6.780 41.409 1.00 72.62 91 PHE A O 1
ATOM 715 N N . ASN A 1 92 ? -7.748 4.968 42.537 1.00 72.44 92 ASN A N 1
ATOM 716 C CA . ASN A 1 92 ? -9.062 5.520 42.841 1.00 72.44 92 ASN A CA 1
ATOM 717 C C . ASN A 1 92 ? -8.899 6.581 43.943 1.00 72.44 92 ASN A C 1
ATOM 719 O O . ASN A 1 92 ? -8.494 6.253 45.056 1.00 72.44 92 ASN A O 1
ATOM 723 N N . THR A 1 93 ? -9.187 7.842 43.619 1.00 74.31 93 THR A N 1
ATOM 724 C CA . THR A 1 93 ? -9.047 9.002 44.516 1.00 74.31 93 THR A CA 1
ATOM 725 C C . THR A 1 93 ? -10.253 9.211 45.434 1.00 74.31 93 THR A C 1
ATOM 727 O O . THR A 1 93 ? -10.270 10.162 46.213 1.00 74.31 93 THR A O 1
ATOM 730 N N . THR A 1 94 ? -11.260 8.336 45.373 1.00 78.38 94 THR A N 1
ATOM 731 C CA . THR A 1 94 ? -12.434 8.416 46.248 1.00 78.38 94 THR A CA 1
ATOM 732 C C . THR A 1 94 ? -12.019 8.089 47.687 1.00 78.38 94 THR A C 1
ATOM 734 O O . THR A 1 94 ? -11.561 6.968 47.939 1.00 78.38 94 THR A O 1
ATOM 737 N N . PRO A 1 95 ? -12.161 9.022 48.647 1.00 74.75 95 PRO A N 1
ATOM 738 C CA . PRO A 1 95 ? -11.824 8.756 50.037 1.00 74.75 95 PRO A CA 1
ATOM 739 C C . PRO A 1 95 ? -12.709 7.630 50.575 1.00 74.75 95 PRO A C 1
ATOM 741 O O . PRO A 1 95 ? -13.922 7.611 50.364 1.00 74.75 95 PRO A O 1
ATOM 744 N N . ARG A 1 96 ? -12.095 6.663 51.260 1.00 71.31 96 ARG A N 1
ATOM 745 C CA . ARG A 1 96 ? -12.846 5.583 51.903 1.00 71.31 96 ARG A CA 1
ATOM 746 C C . ARG A 1 96 ? -13.532 6.120 53.160 1.00 71.31 96 ARG A C 1
ATOM 748 O O . ARG A 1 96 ? -12.876 6.830 53.924 1.00 71.31 96 ARG A O 1
ATOM 755 N N . PRO A 1 97 ? -14.805 5.767 53.411 1.00 80.25 97 PRO A N 1
ATOM 756 C CA . PRO A 1 97 ? -15.438 6.051 54.688 1.00 80.25 97 PRO A CA 1
ATOM 757 C C . PRO A 1 97 ? -14.621 5.448 55.843 1.00 80.25 97 PRO A C 1
ATOM 759 O O . PRO A 1 97 ? -14.079 4.342 55.693 1.00 80.25 97 PRO A O 1
ATOM 762 N N . PRO A 1 98 ? -14.524 6.141 56.991 1.00 77.06 98 PRO A N 1
ATOM 763 C CA . PRO A 1 98 ? -13.852 5.600 58.165 1.00 77.06 98 PRO A CA 1
ATOM 764 C C . PRO A 1 98 ? -14.507 4.271 58.571 1.00 77.06 98 PRO A C 1
ATOM 766 O O . PRO A 1 98 ? -15.729 4.170 58.628 1.00 77.06 98 PRO A O 1
ATOM 769 N N . GLY A 1 99 ? -13.691 3.241 58.808 1.00 75.94 99 GLY A N 1
ATOM 770 C CA . GLY A 1 99 ? -14.154 1.912 59.226 1.00 75.94 99 GLY A CA 1
ATOM 771 C C . GLY A 1 99 ? -14.409 0.897 58.105 1.00 75.94 99 GLY A C 1
ATOM 772 O O . GLY A 1 99 ? -14.775 -0.229 58.412 1.00 75.94 99 GLY A O 1
ATOM 773 N N . THR A 1 100 ? -14.195 1.233 56.824 1.00 75.19 100 THR A N 1
ATOM 774 C CA . THR A 1 100 ? -14.317 0.240 55.735 1.00 75.19 100 THR A CA 1
ATOM 775 C C . THR A 1 100 ? -12.996 -0.520 55.532 1.00 75.19 100 THR A C 1
ATOM 777 O O . THR A 1 100 ? -12.025 0.089 55.059 1.00 75.19 100 THR A O 1
ATOM 780 N N . PRO A 1 101 ? -12.923 -1.830 55.843 1.00 73.94 101 PRO A N 1
ATOM 781 C CA . PRO A 1 101 ? -11.708 -2.608 55.657 1.00 73.94 101 PRO A CA 1
ATOM 782 C C . PRO A 1 101 ? -11.380 -2.786 54.164 1.00 73.94 101 PRO A C 1
ATOM 784 O O . PRO A 1 101 ? -12.256 -2.728 53.294 1.00 73.94 101 PRO A O 1
ATOM 787 N N . PRO A 1 102 ? -10.101 -2.971 53.809 1.00 74.19 102 PRO A N 1
ATOM 788 C CA . PRO A 1 102 ? -9.716 -3.278 52.442 1.00 74.19 102 PRO A CA 1
ATOM 789 C C . PRO A 1 102 ? -10.320 -4.602 51.951 1.00 74.19 102 PRO A C 1
ATOM 791 O O . PRO A 1 102 ? -10.301 -5.589 52.670 1.00 74.19 102 PRO A O 1
ATOM 794 N N . LYS A 1 103 ? -10.740 -4.659 50.677 1.00 66.25 103 LYS A N 1
ATOM 795 C CA . LYS A 1 103 ? -11.311 -5.864 50.030 1.00 66.25 103 LYS A CA 1
ATOM 796 C C . LYS A 1 103 ? -10.442 -7.135 50.072 1.00 66.25 103 LYS A C 1
ATOM 798 O O . LYS A 1 103 ? -10.928 -8.194 49.705 1.00 66.25 103 LYS A O 1
ATOM 803 N N . TRP A 1 104 ? -9.163 -7.029 50.427 1.00 70.00 104 TRP A N 1
ATOM 804 C CA . TRP A 1 104 ? -8.247 -8.167 50.550 1.00 70.00 104 TRP A CA 1
ATOM 805 C C . TRP A 1 104 ? -8.249 -8.796 51.949 1.00 70.00 104 TRP A C 1
ATOM 807 O O . TRP A 1 104 ? -7.605 -9.820 52.145 1.00 70.00 104 TRP A O 1
ATOM 817 N N . ILE A 1 105 ? -8.985 -8.210 52.897 1.00 65.94 105 ILE A N 1
ATOM 818 C CA . ILE A 1 105 ? -9.304 -8.827 54.182 1.00 65.94 105 ILE A CA 1
ATOM 819 C C . ILE A 1 105 ? -10.657 -9.516 53.998 1.00 65.94 105 ILE A C 1
ATOM 821 O O . ILE A 1 105 ? -11.700 -8.866 53.987 1.00 65.94 105 ILE A O 1
ATOM 825 N N . ILE A 1 106 ? -10.621 -10.820 53.735 1.00 62.66 106 ILE A N 1
ATOM 826 C CA . ILE A 1 106 ? -11.800 -11.680 53.829 1.00 62.66 106 ILE A CA 1
ATOM 827 C C . ILE A 1 106 ? -11.765 -12.225 55.251 1.00 62.66 106 ILE A C 1
ATOM 829 O O . ILE A 1 106 ? -11.020 -13.166 55.522 1.00 62.66 106 ILE A O 1
ATOM 833 N N . ASP A 1 107 ? -12.522 -11.616 56.156 1.00 59.94 107 ASP A N 1
ATOM 834 C CA . ASP A 1 107 ? -12.805 -12.243 57.441 1.00 59.94 107 ASP A CA 1
ATOM 835 C C . ASP A 1 107 ? -13.729 -13.432 57.148 1.00 59.94 107 ASP A C 1
ATOM 837 O O . ASP A 1 107 ? -14.903 -13.267 56.816 1.00 59.94 107 ASP A O 1
ATOM 841 N N . GLN A 1 108 ? -13.169 -14.644 57.157 1.00 56.50 108 GLN A N 1
ATOM 842 C CA . GLN A 1 108 ? -13.970 -15.861 57.246 1.00 56.50 108 GLN A CA 1
ATOM 843 C C . GLN A 1 108 ? -14.536 -15.935 58.666 1.00 56.50 108 GLN A C 1
ATOM 845 O O . GLN A 1 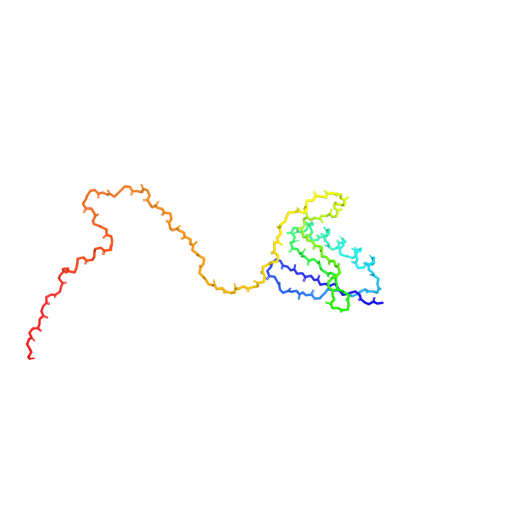108 ? -13.948 -16.576 59.533 1.00 56.50 108 GLN A O 1
ATOM 850 N N . GLU A 1 109 ? -15.665 -15.279 58.910 1.00 59.06 109 GLU A N 1
ATOM 851 C CA . GLU A 1 109 ? -16.530 -15.633 60.032 1.00 59.06 109 GLU A CA 1
ATOM 852 C C . GLU A 1 109 ? -17.803 -16.312 59.511 1.00 59.06 109 GLU A C 1
ATOM 854 O O . GLU A 1 109 ? -18.450 -15.827 58.587 1.00 59.06 109 GLU A O 1
ATOM 859 N N . GLU A 1 110 ? -18.098 -17.447 60.154 1.00 56.69 110 GLU A N 1
ATOM 860 C CA . GLU A 1 110 ? -19.282 -18.315 60.071 1.00 56.69 110 GLU A CA 1
ATOM 861 C C . GLU A 1 110 ? -19.434 -19.255 58.860 1.00 56.69 110 GLU A C 1
ATOM 863 O O . GLU A 1 110 ? -20.057 -18.936 57.857 1.00 56.69 110 GLU A O 1
ATOM 868 N N . ASP A 1 111 ? -19.007 -20.510 59.056 1.00 53.03 111 ASP A N 1
ATOM 869 C CA . ASP A 1 111 ? -19.945 -21.631 58.913 1.00 53.03 111 ASP A CA 1
ATOM 870 C C . ASP A 1 111 ? -19.650 -22.718 59.967 1.00 53.03 111 ASP A C 1
ATOM 872 O O . ASP A 1 111 ? -18.589 -23.343 60.026 1.00 53.03 111 ASP A O 1
ATOM 876 N N . GLU A 1 112 ? -20.617 -22.880 60.863 1.00 53.06 112 GLU A N 1
ATOM 877 C CA . GLU A 1 112 ? -20.671 -23.819 61.976 1.00 53.06 112 GLU A CA 1
ATOM 878 C C . GLU A 1 112 ? -21.032 -25.246 61.488 1.00 53.06 112 GLU A C 1
ATOM 880 O O . GLU A 1 112 ? -21.838 -25.406 60.575 1.00 53.06 112 GLU A O 1
ATOM 885 N N . LYS A 1 113 ? -20.538 -26.271 62.212 1.00 46.47 113 LYS A N 1
ATOM 886 C CA . LYS A 1 113 ? -20.999 -27.686 62.326 1.00 46.47 113 LYS A CA 1
ATOM 887 C C . LYS A 1 113 ? -20.184 -28.789 61.630 1.00 46.47 113 LYS A C 1
ATOM 889 O O . LYS A 1 113 ? -20.217 -28.952 60.419 1.00 46.47 113 LYS A O 1
ATOM 894 N N . GLY A 1 114 ? -19.715 -29.737 62.459 1.00 41.59 114 GLY A N 1
ATOM 895 C CA . GLY A 1 114 ? -19.923 -31.165 62.156 1.00 41.59 114 GLY A CA 1
ATOM 896 C C . GLY A 1 114 ? -18.809 -32.171 62.482 1.00 41.59 114 GLY A C 1
ATOM 897 O O . GLY A 1 114 ? -18.184 -32.687 61.575 1.00 41.59 114 GLY A O 1
ATOM 898 N N . LYS A 1 115 ? -18.643 -32.494 63.775 1.00 48.75 115 LYS A N 1
ATOM 899 C CA . LYS A 1 115 ? -18.280 -33.797 64.399 1.00 48.75 115 LYS A CA 1
ATOM 900 C C . LYS A 1 115 ? -17.418 -34.856 63.658 1.00 48.75 115 LYS A C 1
ATOM 902 O O . LYS A 1 115 ? -17.850 -35.445 62.680 1.00 48.75 115 LYS A O 1
ATOM 907 N N . ASN A 1 116 ? -16.346 -35.255 64.364 1.00 44.25 116 ASN A N 1
ATOM 908 C CA . ASN A 1 116 ? -15.837 -36.618 64.652 1.00 44.25 116 ASN A CA 1
ATOM 909 C C . ASN A 1 116 ? -15.994 -37.737 63.603 1.00 44.25 116 ASN A C 1
ATOM 911 O O . ASN A 1 116 ? -17.107 -38.221 63.393 1.00 44.25 116 ASN A O 1
ATOM 915 N N . LYS A 1 117 ? -14.867 -38.364 63.239 1.00 39.78 117 LYS A N 1
ATOM 916 C CA . LYS A 1 117 ? -14.492 -39.704 63.737 1.00 39.78 117 LYS A CA 1
ATOM 917 C C . LYS A 1 117 ? -13.008 -39.981 63.514 1.00 39.78 117 LYS A C 1
ATOM 919 O O . LYS A 1 117 ? -12.508 -39.591 62.440 1.00 39.78 117 LYS A O 1
#

pLDDT: mean 74.74, std 18.49, range [37.06, 94.5]